Protein AF-A0A9X0Q1U8-F1 (afdb_monomer_lite)

Secondary structure (DSSP, 8-state):
-EESSSS-HHHHHHHHHHH-TTT--EEEE-SSTT--S-B--SS--TTSS--EEE-HHHHHHHHHHHHT---STTSPPTT--PPPS---

Foldseek 3Di:
DDECVVDPVLVLLVCCVVVHCVPGAYEYEDPDAPDAQWDFDPDADPSRHRYIYGRVNVVVVLLVVQCPDDDDPPDDDPSHDDDPPDPD

Radius of gyration: 17.37 Å; chains: 1; bounding box: 36×30×47 Å

Sequence (88 aa):
CWDTGGIDPTIVYERSKKHGLFRVIPIKGASVYGKPVASMPRKRNKNGVYLTEIGTDTAKEQIYNRFTLTPEGDEPLPGAVHFPNNPD

Structure (mmCIF, N/CA/C/O backbone):
data_AF-A0A9X0Q1U8-F1
#
_entry.id   AF-A0A9X0Q1U8-F1
#
loop_
_atom_site.group_PDB
_atom_site.id
_atom_site.type_symbol
_atom_site.label_atom_id
_atom_site.label_alt_id
_atom_site.label_comp_id
_atom_site.label_asym_id
_atom_site.label_entity_id
_atom_site.label_seq_id
_atom_site.pdbx_PDB_ins_code
_atom_site.Cartn_x
_atom_site.Cartn_y
_atom_site.Cartn_z
_atom_site.occupancy
_atom_site.B_iso_or_equiv
_atom_site.auth_seq_id
_atom_site.auth_comp_id
_atom_site.auth_asym_id
_atom_site.auth_atom_id
_atom_site.pdbx_PDB_model_num
ATOM 1 N N . CYS A 1 1 ? -6.081 -7.950 0.401 1.00 89.50 1 CYS A N 1
ATOM 2 C CA . CYS A 1 1 ? -6.114 -6.572 0.945 1.00 89.50 1 CYS A CA 1
ATOM 3 C C . CYS A 1 1 ? -7.123 -5.761 0.150 1.00 89.50 1 CYS A C 1
ATOM 5 O O . CYS A 1 1 ? -7.316 -6.067 -1.019 1.00 89.50 1 CYS A O 1
ATOM 7 N N . TRP A 1 2 ? -7.799 -4.800 0.777 1.00 94.56 2 TRP A N 1
ATOM 8 C CA . TRP A 1 2 ? -8.802 -3.949 0.129 1.00 94.56 2 TRP A CA 1
ATOM 9 C C . TRP A 1 2 ? -8.373 -2.490 0.276 1.00 94.56 2 TRP A C 1
ATOM 11 O O . TRP A 1 2 ? -8.047 -2.058 1.387 1.00 94.56 2 TRP A O 1
ATOM 21 N N . ASP A 1 3 ? -8.330 -1.767 -0.841 1.00 93.69 3 ASP A N 1
ATOM 22 C CA . ASP A 1 3 ? -7.924 -0.365 -0.857 1.00 93.69 3 ASP A CA 1
ATOM 23 C C . ASP A 1 3 ? -9.001 0.541 -0.263 1.00 93.69 3 ASP A C 1
ATOM 25 O O . ASP A 1 3 ? -10.191 0.341 -0.478 1.00 93.69 3 ASP A O 1
ATOM 29 N N . THR A 1 4 ? -8.559 1.529 0.509 1.00 93.81 4 THR A N 1
ATOM 30 C CA . THR A 1 4 ? -9.424 2.538 1.131 1.00 93.81 4 THR A CA 1
ATOM 31 C C . THR A 1 4 ? -9.495 3.832 0.326 1.00 93.81 4 THR A C 1
ATOM 33 O O . THR A 1 4 ? -10.307 4.688 0.651 1.00 93.81 4 THR A O 1
ATOM 36 N N . GLY A 1 5 ? -8.638 4.016 -0.684 1.00 86.31 5 GLY A N 1
ATOM 37 C CA . GLY A 1 5 ? -8.656 5.198 -1.546 1.00 86.31 5 GLY A CA 1
ATOM 38 C C . GLY A 1 5 ? -9.723 5.134 -2.641 1.00 86.31 5 GLY A C 1
ATOM 39 O O . GLY A 1 5 ? -10.329 6.154 -2.953 1.00 86.31 5 GLY A O 1
ATOM 40 N N . GLY A 1 6 ? -9.962 3.948 -3.210 1.00 82.31 6 GLY A N 1
ATOM 41 C CA . GLY A 1 6 ? -10.901 3.739 -4.321 1.00 82.31 6 GLY A CA 1
ATOM 42 C C . GLY A 1 6 ? -12.362 3.470 -3.932 1.00 82.31 6 GLY A C 1
ATOM 43 O O . GLY A 1 6 ? -13.234 3.503 -4.794 1.00 82.31 6 GLY A O 1
ATOM 44 N N . ILE A 1 7 ? -12.646 3.200 -2.658 1.00 86.75 7 ILE A N 1
ATOM 45 C CA . ILE A 1 7 ? -13.991 2.964 -2.104 1.00 86.75 7 ILE A CA 1
ATOM 46 C C . ILE A 1 7 ? -14.094 3.627 -0.730 1.00 86.75 7 ILE A C 1
ATOM 48 O O . ILE A 1 7 ? -13.066 3.927 -0.130 1.00 86.75 7 ILE A O 1
ATOM 52 N N . ASP A 1 8 ? -15.307 3.831 -0.203 1.00 92.19 8 ASP A N 1
ATOM 53 C CA . ASP A 1 8 ? -15.486 4.419 1.133 1.00 92.19 8 ASP A CA 1
ATOM 54 C C . ASP A 1 8 ? -14.651 3.648 2.186 1.00 92.19 8 ASP A C 1
ATOM 56 O O . ASP A 1 8 ? -14.902 2.455 2.422 1.00 92.19 8 ASP A O 1
ATOM 60 N N . PRO A 1 9 ? -13.674 4.307 2.849 1.00 94.25 9 PRO A N 1
ATOM 61 C CA . PRO A 1 9 ? -12.831 3.683 3.865 1.00 94.25 9 PRO A CA 1
ATOM 62 C C . PRO A 1 9 ? -13.631 2.988 4.969 1.00 94.25 9 PRO A C 1
ATOM 64 O O . PRO A 1 9 ? -13.197 1.966 5.503 1.00 94.25 9 PRO A O 1
ATOM 67 N N . THR A 1 10 ? -14.803 3.526 5.307 1.00 94.94 10 THR A N 1
ATOM 68 C CA . THR A 1 10 ? -15.682 3.022 6.365 1.00 94.94 10 THR A CA 1
ATOM 69 C C . THR A 1 10 ? -16.126 1.595 6.066 1.00 94.94 10 THR A C 1
ATOM 71 O O . THR A 1 10 ? -16.002 0.724 6.929 1.00 94.94 10 THR A O 1
ATOM 74 N N . ILE A 1 11 ? -16.518 1.320 4.817 1.00 95.06 11 ILE A N 1
ATOM 75 C CA . ILE A 1 11 ? -16.929 -0.016 4.366 1.00 95.06 11 ILE A CA 1
ATOM 76 C C . ILE A 1 11 ? -15.781 -1.008 4.557 1.00 95.06 11 ILE A C 1
ATOM 78 O O . ILE A 1 11 ? -15.968 -2.102 5.096 1.00 95.06 11 ILE A O 1
ATOM 82 N N . VAL A 1 12 ? -14.566 -0.630 4.157 1.00 95.50 12 VAL A N 1
ATOM 83 C CA . VAL A 1 12 ? -13.388 -1.497 4.289 1.00 95.50 12 VAL A CA 1
ATOM 84 C C . VAL A 1 12 ? -13.063 -1.762 5.756 1.00 95.50 12 VAL A C 1
ATOM 86 O O . VAL A 1 12 ? -12.765 -2.898 6.134 1.00 95.50 12 VAL A O 1
ATOM 89 N N . TYR A 1 13 ? -13.151 -0.738 6.606 1.00 95.56 13 TYR A N 1
ATOM 90 C CA . TYR A 1 13 ? -12.885 -0.874 8.034 1.00 95.56 13 TYR A CA 1
ATOM 91 C C . TYR A 1 13 ? -13.903 -1.776 8.729 1.00 95.56 13 TYR A C 1
ATOM 93 O O . TYR A 1 13 ? -13.526 -2.623 9.542 1.00 95.56 13 TYR A O 1
ATOM 101 N N . GLU A 1 14 ? -15.184 -1.644 8.399 1.00 95.75 14 GLU A N 1
ATOM 102 C CA . GLU A 1 14 ? -16.239 -2.521 8.905 1.00 95.75 14 GLU A CA 1
ATOM 103 C C . GLU A 1 14 ? -16.041 -3.968 8.457 1.00 95.75 14 GLU A C 1
ATOM 105 O O . GLU A 1 14 ? -16.127 -4.884 9.278 1.00 95.75 14 GLU A O 1
ATOM 110 N N . ARG A 1 15 ? -15.694 -4.190 7.184 1.00 95.38 15 ARG A N 1
ATOM 111 C CA . ARG A 1 15 ? -15.389 -5.528 6.657 1.00 95.38 15 ARG A CA 1
ATOM 112 C C . ARG A 1 15 ? -14.159 -6.134 7.326 1.00 95.38 15 ARG A C 1
ATOM 114 O O . ARG A 1 15 ? -14.197 -7.307 7.689 1.00 95.38 15 ARG A O 1
ATOM 121 N N . SER A 1 16 ? -13.115 -5.342 7.562 1.00 95.31 16 SER A N 1
ATOM 122 C CA . SER A 1 16 ? -11.922 -5.764 8.305 1.00 95.31 16 SER A CA 1
ATOM 123 C C . SER A 1 16 ? -12.249 -6.207 9.727 1.00 95.31 16 SER A C 1
ATOM 125 O O . SER A 1 16 ? -11.833 -7.285 10.150 1.00 95.31 16 SER A O 1
ATOM 127 N N . LYS A 1 17 ? -13.073 -5.438 10.445 1.00 95.44 17 LYS A N 1
ATOM 128 C CA . LYS A 1 17 ? -13.536 -5.812 11.789 1.00 95.44 17 LYS A CA 1
ATOM 129 C C . LYS A 1 17 ? -14.420 -7.061 11.772 1.00 95.44 17 LYS A C 1
ATOM 131 O O . LYS A 1 17 ? -14.243 -7.923 12.625 1.00 95.44 17 LYS A O 1
ATOM 136 N N . LYS A 1 18 ? -15.334 -7.179 10.803 1.00 96.25 18 LYS A N 1
ATOM 137 C CA . LYS A 1 18 ? -16.272 -8.309 10.692 1.00 96.25 18 LYS A CA 1
ATOM 138 C C . LYS A 1 18 ? -15.580 -9.624 10.332 1.00 96.25 18 LYS A C 1
ATOM 140 O O . LYS A 1 18 ? -15.935 -10.665 10.869 1.00 96.25 18 LYS A O 1
ATOM 145 N N . HIS A 1 19 ? -14.641 -9.590 9.388 1.00 94.56 19 HIS A N 1
ATOM 146 C CA . HIS A 1 19 ? -14.015 -10.792 8.828 1.00 94.56 19 HIS A CA 1
ATOM 147 C C . HIS A 1 19 ? -12.654 -11.125 9.450 1.00 94.56 19 HIS A C 1
ATOM 149 O O . HIS A 1 19 ? -12.165 -12.240 9.273 1.00 94.56 19 HIS A O 1
ATOM 155 N N . GLY A 1 20 ? -12.053 -10.184 10.177 1.00 89.31 20 GLY A N 1
ATOM 156 C CA . GLY A 1 20 ? -10.756 -10.346 10.818 1.00 89.31 20 GLY A CA 1
ATOM 157 C C . GLY A 1 20 ? -9.566 -10.024 9.909 1.00 89.31 20 GLY A C 1
ATOM 158 O O . GLY A 1 20 ? -9.669 -9.940 8.680 1.00 89.31 20 GLY A O 1
ATOM 159 N N . LEU A 1 21 ? -8.404 -9.865 10.553 1.00 84.88 21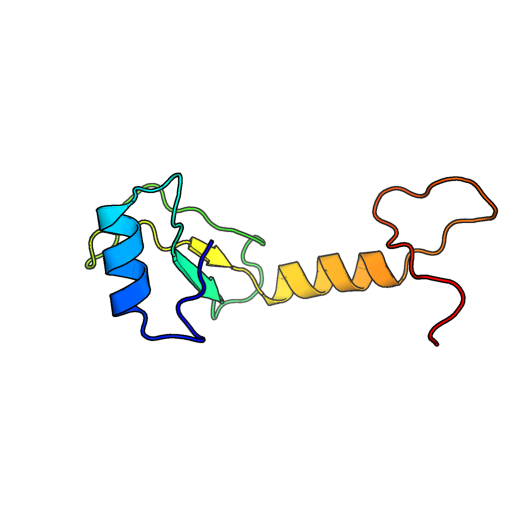 LEU A N 1
ATOM 160 C CA . LEU A 1 21 ? -7.150 -9.414 9.936 1.00 84.88 21 LEU A CA 1
ATOM 161 C C . LEU A 1 21 ? -6.684 -10.316 8.787 1.00 84.88 21 LEU A C 1
ATOM 163 O O . LEU A 1 21 ? -6.214 -9.816 7.773 1.00 84.88 21 LEU A O 1
ATOM 167 N N . PHE A 1 22 ? -6.846 -11.632 8.915 1.00 88.69 22 PHE A N 1
ATOM 168 C CA . PHE A 1 22 ? -6.379 -12.588 7.906 1.00 88.69 22 PHE A CA 1
ATOM 169 C C . PHE A 1 22 ? -7.246 -12.627 6.643 1.00 88.69 22 PHE A C 1
ATOM 171 O O . PHE A 1 22 ? -6.869 -13.269 5.667 1.00 88.69 22 PHE A O 1
ATOM 178 N N . ARG A 1 23 ? -8.401 -11.948 6.642 1.00 92.94 23 ARG A N 1
ATOM 179 C CA . ARG A 1 23 ? -9.341 -11.962 5.516 1.00 92.94 23 ARG A CA 1
ATOM 180 C C . ARG A 1 23 ? -9.453 -10.611 4.827 1.00 92.94 23 ARG A C 1
ATOM 182 O O . ARG A 1 23 ? -9.420 -10.552 3.601 1.00 92.94 23 ARG A O 1
ATOM 189 N N . VAL A 1 24 ? -9.560 -9.525 5.593 1.00 94.31 24 VAL A N 1
ATOM 190 C CA . VAL A 1 24 ? -9.654 -8.169 5.035 1.00 94.31 24 VAL A CA 1
ATOM 191 C C . VAL A 1 24 ? -8.641 -7.258 5.723 1.00 94.31 24 VAL A C 1
ATOM 193 O O . VAL A 1 24 ? -8.864 -6.767 6.831 1.00 94.31 24 VAL A O 1
ATOM 196 N N . ILE A 1 25 ? -7.528 -7.021 5.027 1.00 95.19 25 ILE A N 1
ATOM 197 C CA . ILE A 1 25 ? -6.495 -6.050 5.409 1.00 95.19 25 ILE A CA 1
ATOM 198 C C . ILE A 1 25 ? -6.797 -4.724 4.696 1.00 95.19 25 ILE A C 1
ATOM 200 O O . ILE A 1 25 ? -6.719 -4.703 3.461 1.00 95.19 25 ILE A O 1
ATOM 204 N N . PRO A 1 26 ? -7.135 -3.646 5.426 1.00 95.81 26 PRO A N 1
A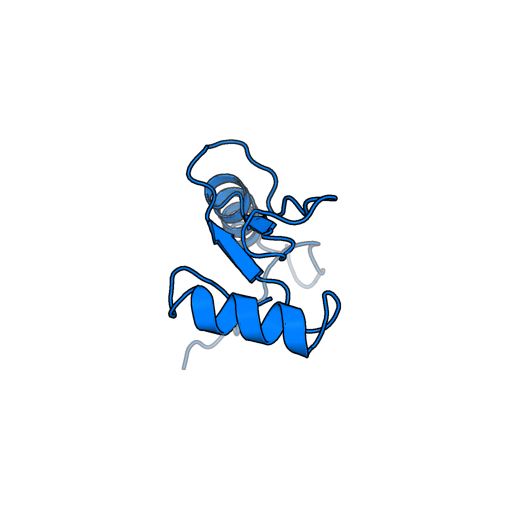TOM 205 C CA . PRO A 1 26 ? -7.296 -2.322 4.844 1.00 95.81 26 PRO A CA 1
ATOM 206 C C . PRO A 1 26 ? -5.928 -1.759 4.461 1.00 95.81 26 PRO A C 1
ATOM 208 O O . PRO A 1 26 ? -5.004 -1.772 5.282 1.00 95.81 26 PRO A O 1
ATOM 211 N N . ILE A 1 27 ? -5.806 -1.253 3.234 1.00 95.56 27 ILE A N 1
ATOM 212 C CA . ILE A 1 27 ? -4.578 -0.623 2.735 1.00 95.56 27 ILE A CA 1
ATOM 213 C C . ILE A 1 27 ? -4.822 0.824 2.311 1.00 95.56 27 ILE A C 1
ATOM 215 O O . ILE A 1 27 ? -5.936 1.202 1.941 1.00 95.56 27 ILE A O 1
ATOM 219 N N . LYS A 1 28 ? -3.767 1.634 2.382 1.00 94.38 28 LYS A N 1
ATOM 220 C CA . LYS A 1 28 ? -3.738 3.002 1.860 1.00 94.38 28 LYS A CA 1
ATOM 221 C C . LYS A 1 28 ? -2.342 3.319 1.332 1.00 94.38 28 LYS A C 1
ATOM 223 O O . LYS A 1 28 ? -1.353 2.913 1.938 1.00 94.38 28 LYS A O 1
ATOM 228 N N . GLY A 1 29 ? -2.252 4.083 0.247 1.00 93.31 29 GLY A N 1
ATOM 229 C CA . GLY A 1 29 ? -0.980 4.659 -0.191 1.00 93.31 29 GLY A CA 1
ATOM 230 C C . GLY A 1 29 ? -0.386 5.600 0.863 1.00 93.31 29 GLY A C 1
ATOM 231 O O . GLY A 1 29 ? -1.085 6.453 1.415 1.00 93.31 29 GLY A O 1
ATOM 232 N N . ALA A 1 30 ? 0.902 5.441 1.148 1.00 92.06 30 ALA A N 1
ATOM 233 C CA . ALA A 1 30 ? 1.658 6.364 1.978 1.00 92.06 30 ALA A CA 1
ATOM 234 C C . ALA A 1 30 ? 1.895 7.675 1.216 1.00 92.06 30 ALA A C 1
ATOM 236 O O . ALA A 1 30 ? 2.223 7.664 0.033 1.00 92.06 30 ALA A O 1
ATOM 237 N N . SER A 1 31 ? 1.770 8.808 1.905 1.00 85.19 31 SER A N 1
ATOM 238 C CA . SER A 1 31 ? 2.074 10.137 1.345 1.00 85.19 31 SER A CA 1
ATOM 239 C C . SER A 1 31 ? 3.542 10.543 1.531 1.00 85.19 31 SER A C 1
ATOM 241 O O . SER A 1 31 ? 3.881 11.709 1.363 1.00 85.19 31 SER A O 1
ATOM 243 N N . VAL A 1 32 ? 4.401 9.605 1.937 1.00 90.19 32 VAL A N 1
ATOM 244 C CA . VAL A 1 32 ? 5.806 9.841 2.284 1.00 90.19 32 VAL A CA 1
ATOM 245 C C . VAL A 1 32 ? 6.677 8.897 1.465 1.00 90.19 32 VAL A C 1
ATOM 247 O O . VAL A 1 32 ? 6.387 7.703 1.414 1.00 90.19 32 VAL A O 1
ATOM 250 N N . TYR A 1 33 ? 7.735 9.446 0.868 1.00 87.56 33 TYR A N 1
ATOM 251 C CA . TYR A 1 33 ? 8.742 8.699 0.113 1.00 87.56 33 TYR A CA 1
ATOM 252 C C . TYR A 1 33 ? 9.605 7.800 1.006 1.00 87.56 33 TYR A C 1
ATOM 254 O O . TYR A 1 33 ? 9.778 8.062 2.199 1.00 87.56 33 TYR A O 1
ATOM 262 N N . GLY A 1 34 ? 10.174 6.749 0.415 1.00 89.25 34 GLY A N 1
ATOM 263 C CA . GLY A 1 34 ? 11.105 5.829 1.072 1.00 89.25 34 GLY A CA 1
ATOM 264 C C . GLY A 1 34 ? 10.445 4.907 2.098 1.00 89.25 34 GLY A C 1
ATOM 265 O O . GLY A 1 34 ? 11.124 4.296 2.926 1.00 89.25 34 GLY A O 1
ATOM 266 N N . LYS A 1 35 ? 9.111 4.810 2.089 1.00 93.81 35 LYS A N 1
ATOM 267 C CA . LYS A 1 35 ? 8.384 3.839 2.910 1.00 93.81 35 LYS A CA 1
ATOM 268 C C . LYS A 1 35 ? 8.550 2.440 2.304 1.00 93.81 35 LYS A C 1
ATOM 270 O O . LYS A 1 35 ? 8.478 2.294 1.088 1.00 93.81 35 LYS A O 1
ATOM 275 N N . PRO A 1 36 ? 8.679 1.384 3.127 1.00 93.94 36 PRO A N 1
ATOM 276 C CA . PRO A 1 36 ? 8.635 0.013 2.626 1.00 93.94 36 PRO A CA 1
ATOM 277 C C . PRO A 1 36 ? 7.369 -0.249 1.799 1.00 93.94 36 PRO A C 1
ATOM 279 O O . PRO A 1 36 ? 6.320 0.342 2.069 1.00 93.94 36 PRO A O 1
ATOM 282 N N . VAL A 1 37 ? 7.438 -1.197 0.854 1.00 93.88 37 VAL A N 1
ATOM 283 C CA . VAL A 1 37 ? 6.300 -1.575 -0.011 1.00 93.88 37 VAL A CA 1
ATOM 284 C C . VAL A 1 37 ? 5.031 -1.843 0.802 1.00 93.88 37 VAL A C 1
ATOM 286 O O . VAL A 1 37 ? 3.956 -1.403 0.412 1.00 93.88 37 VAL A O 1
ATOM 289 N N . ALA A 1 38 ? 5.147 -2.498 1.960 1.00 94.69 38 ALA A N 1
ATOM 290 C CA . ALA A 1 38 ? 4.052 -2.635 2.911 1.00 94.69 38 ALA A CA 1
ATOM 291 C C . ALA A 1 38 ? 4.551 -2.468 4.350 1.00 94.69 38 ALA A C 1
ATOM 293 O O . ALA A 1 38 ? 5.470 -3.160 4.786 1.00 94.69 38 ALA A O 1
ATOM 294 N N . SER A 1 39 ? 3.902 -1.583 5.105 1.00 93.31 39 SER A N 1
ATOM 295 C CA . SER A 1 39 ? 4.146 -1.381 6.534 1.00 93.31 39 SER A CA 1
ATOM 296 C C . SER A 1 39 ? 2.935 -1.850 7.336 1.00 93.31 39 SER A C 1
ATOM 298 O O . SER A 1 39 ? 1.946 -1.126 7.477 1.00 93.31 39 SER A O 1
ATOM 300 N N . MET A 1 40 ? 2.988 -3.090 7.835 1.00 92.69 40 MET A N 1
ATOM 301 C CA . MET A 1 40 ? 1.908 -3.671 8.640 1.00 92.69 40 MET A CA 1
ATOM 302 C C . MET A 1 40 ? 2.011 -3.205 10.101 1.00 92.69 40 MET A C 1
ATOM 304 O O . MET A 1 40 ? 2.975 -3.551 10.792 1.00 92.69 40 MET A O 1
ATOM 308 N N . PRO A 1 41 ? 1.035 -2.437 10.618 1.00 93.62 41 PRO A N 1
ATOM 309 C CA . PRO A 1 41 ? 1.104 -1.930 11.981 1.00 93.62 41 PRO A CA 1
ATOM 310 C C . PRO A 1 41 ? 0.824 -3.034 13.006 1.00 93.62 41 PRO A C 1
ATOM 312 O O . PRO A 1 41 ? -0.019 -3.904 12.805 1.00 93.62 41 PRO A O 1
ATOM 315 N N . ARG A 1 42 ? 1.467 -2.943 14.176 1.00 93.50 42 ARG A N 1
ATOM 316 C CA . ARG A 1 42 ? 1.206 -3.843 15.320 1.00 93.50 42 ARG A CA 1
ATOM 317 C C . ARG A 1 42 ? 0.048 -3.388 16.209 1.00 93.50 42 ARG A C 1
ATOM 319 O O . ARG A 1 42 ? -0.416 -4.147 17.056 1.00 93.50 42 ARG A O 1
ATOM 326 N N . LYS A 1 43 ? -0.407 -2.143 16.051 1.00 94.38 43 LYS A N 1
ATOM 327 C CA . LYS A 1 43 ? -1.487 -1.535 16.838 1.00 94.38 43 LYS A CA 1
ATOM 328 C C . LYS A 1 43 ? -2.616 -1.087 15.920 1.00 94.38 43 LYS A C 1
ATOM 330 O O . LYS A 1 43 ? -2.376 -0.676 14.786 1.00 94.38 43 LYS A O 1
ATOM 335 N N . ARG A 1 44 ? -3.845 -1.163 16.429 1.00 94.44 44 ARG A N 1
ATOM 336 C CA . ARG A 1 44 ? -5.033 -0.663 15.733 1.00 94.44 44 ARG A CA 1
ATOM 337 C C . ARG A 1 44 ? -5.053 0.863 15.779 1.00 94.44 44 ARG A C 1
ATOM 339 O O . ARG A 1 44 ? -4.638 1.458 16.771 1.00 94.44 44 ARG A O 1
ATOM 346 N N . ASN A 1 45 ? -5.549 1.484 14.716 1.00 93.50 45 ASN A N 1
ATOM 347 C CA . ASN A 1 45 ? -5.802 2.923 14.684 1.00 93.50 45 ASN A CA 1
ATOM 348 C C . ASN A 1 45 ? -7.104 3.282 15.435 1.00 93.50 45 ASN A C 1
ATOM 350 O O . ASN A 1 45 ? -7.798 2.407 15.956 1.00 93.50 45 ASN A O 1
ATOM 354 N N . LYS A 1 46 ? -7.483 4.569 15.423 1.00 94.94 46 LYS A N 1
ATOM 355 C CA . LYS A 1 46 ? -8.735 5.069 16.029 1.00 94.94 46 LYS A CA 1
ATOM 356 C C . LYS A 1 46 ? -10.017 4.392 15.513 1.00 94.94 46 LYS A C 1
ATOM 358 O O . LYS A 1 46 ? -11.017 4.373 16.214 1.00 94.94 46 LYS A O 1
ATOM 363 N N . ASN A 1 47 ? -9.980 3.809 14.313 1.00 93.88 47 ASN A N 1
ATOM 364 C CA . ASN A 1 47 ? -11.111 3.106 13.700 1.00 93.88 47 ASN A CA 1
ATOM 365 C C . ASN A 1 47 ? -11.140 1.606 14.062 1.00 93.88 47 ASN A C 1
ATOM 367 O O . ASN A 1 47 ? -11.999 0.864 13.578 1.00 93.88 47 ASN A O 1
ATOM 371 N N . GLY A 1 48 ? -10.204 1.142 14.899 1.00 94.19 48 GLY A N 1
ATOM 372 C CA . GLY A 1 48 ? -10.134 -0.236 15.379 1.00 94.19 48 GLY A CA 1
ATOM 373 C C . GLY A 1 48 ? -9.544 -1.233 14.378 1.00 94.19 48 GLY A C 1
ATOM 374 O O . GLY A 1 48 ? -9.749 -2.436 14.550 1.00 94.19 48 GLY A O 1
ATOM 375 N N . VAL A 1 49 ? -8.814 -0.764 13.358 1.00 95.19 49 VAL A N 1
ATOM 376 C CA . VAL A 1 49 ? -8.227 -1.606 12.300 1.00 95.19 49 VAL A CA 1
ATOM 377 C C . VAL A 1 49 ? -6.711 -1.460 12.200 1.00 95.19 49 VAL A C 1
ATOM 379 O O . VAL A 1 49 ? -6.141 -0.436 12.582 1.00 95.19 49 VAL A O 1
ATOM 382 N N . TYR A 1 50 ? -6.059 -2.476 11.639 1.00 95.62 50 TYR A N 1
ATOM 383 C CA . TYR A 1 50 ? -4.638 -2.458 11.291 1.00 95.62 50 TYR A CA 1
ATOM 384 C C . TYR A 1 50 ? -4.459 -1.896 9.874 1.00 95.62 50 TYR A C 1
ATOM 386 O O . TYR A 1 50 ? -4.309 -2.646 8.911 1.00 95.62 50 TYR A O 1
ATOM 394 N N . LEU A 1 51 ? -4.547 -0.568 9.742 1.00 95.00 51 LEU A N 1
ATOM 395 C CA . LEU A 1 51 ? -4.385 0.109 8.452 1.00 95.00 51 LEU A CA 1
ATOM 396 C C . LEU A 1 51 ? -2.938 -0.008 7.968 1.00 95.00 51 LEU A C 1
ATOM 398 O O . L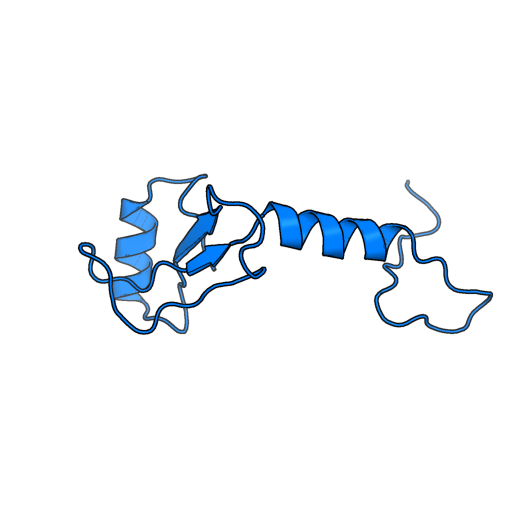EU A 1 51 ? -2.036 0.571 8.567 1.00 95.00 51 LEU A O 1
ATOM 402 N N . THR A 1 52 ? -2.738 -0.759 6.891 1.00 95.31 52 THR A N 1
ATOM 403 C CA . THR A 1 52 ? -1.415 -0.986 6.307 1.00 95.31 52 THR A CA 1
ATOM 404 C C . THR A 1 52 ? -1.110 0.105 5.286 1.00 95.31 52 THR A C 1
ATOM 406 O O . THR A 1 52 ? -1.869 0.309 4.338 1.00 95.31 52 THR A O 1
ATOM 409 N N . GLU A 1 53 ? -0.000 0.813 5.483 1.00 94.88 53 GLU A N 1
ATOM 410 C CA . GLU A 1 53 ? 0.479 1.810 4.524 1.00 94.88 53 GLU A CA 1
ATOM 411 C C . GLU A 1 53 ? 1.323 1.141 3.437 1.00 94.88 53 GLU A C 1
ATOM 413 O O . GLU A 1 53 ? 2.153 0.278 3.733 1.00 94.88 53 GLU A O 1
ATOM 418 N N . ILE A 1 54 ? 1.123 1.567 2.192 1.00 95.31 54 ILE A N 1
ATOM 419 C CA . ILE A 1 54 ? 1.862 1.099 1.020 1.00 95.31 54 ILE A CA 1
ATOM 420 C C . ILE A 1 54 ? 2.816 2.200 0.559 1.00 95.31 54 ILE A C 1
ATOM 422 O O . ILE A 1 54 ? 2.360 3.275 0.167 1.00 95.31 54 ILE A O 1
ATOM 426 N N . GLY A 1 55 ? 4.126 1.944 0.582 1.00 95.31 55 GLY A N 1
ATOM 427 C CA . GLY A 1 55 ? 5.133 2.826 -0.017 1.00 95.31 55 GLY A CA 1
ATOM 428 C C . GLY A 1 55 ? 5.036 2.794 -1.538 1.00 95.31 55 GLY A C 1
ATOM 429 O O . GLY A 1 55 ? 5.658 1.954 -2.185 1.00 95.31 55 GLY A O 1
ATOM 430 N N . THR A 1 56 ? 4.178 3.643 -2.111 1.00 93.31 56 THR A N 1
ATOM 431 C CA . THR A 1 56 ? 3.822 3.562 -3.539 1.00 93.31 56 THR A CA 1
ATOM 432 C C . THR A 1 56 ? 4.981 3.890 -4.474 1.00 93.31 56 THR A C 1
ATOM 434 O O . THR A 1 56 ? 5.063 3.316 -5.552 1.00 93.31 56 THR A O 1
ATOM 437 N N . ASP A 1 57 ? 5.879 4.779 -4.062 1.00 93.62 57 ASP A N 1
ATOM 438 C CA . ASP A 1 57 ? 7.115 5.138 -4.754 1.00 93.62 57 ASP A CA 1
ATOM 439 C C . ASP A 1 57 ? 8.066 3.939 -4.830 1.00 93.62 57 ASP A C 1
ATOM 441 O O . ASP A 1 57 ? 8.389 3.474 -5.921 1.00 93.62 57 ASP A O 1
ATOM 445 N N . THR A 1 58 ? 8.392 3.351 -3.677 1.00 94.25 58 THR A N 1
ATOM 446 C CA . THR A 1 58 ? 9.281 2.188 -3.582 1.00 94.25 58 THR A CA 1
ATOM 447 C C . THR A 1 58 ? 8.686 0.982 -4.313 1.00 94.25 58 THR A C 1
ATOM 449 O O . THR A 1 58 ? 9.395 0.240 -4.990 1.00 94.25 58 THR A O 1
ATOM 452 N N . ALA A 1 59 ? 7.365 0.788 -4.223 1.00 93.25 59 ALA A N 1
ATOM 453 C CA . ALA A 1 59 ? 6.675 -0.267 -4.957 1.00 93.25 59 ALA A CA 1
ATOM 454 C C . ALA A 1 59 ? 6.771 -0.065 -6.475 1.00 93.25 59 ALA A C 1
ATOM 456 O O . ALA A 1 59 ? 7.076 -1.016 -7.193 1.00 93.25 59 ALA A O 1
ATOM 457 N N . LYS A 1 60 ? 6.544 1.161 -6.965 1.00 92.25 60 LYS A N 1
ATOM 458 C CA . LYS A 1 60 ? 6.690 1.488 -8.388 1.00 92.25 60 LYS A CA 1
ATOM 459 C C . LYS A 1 60 ? 8.111 1.217 -8.857 1.00 92.25 60 LYS A C 1
ATOM 461 O O . LYS A 1 60 ? 8.268 0.493 -9.828 1.00 92.25 60 LYS A O 1
ATOM 466 N N . GLU A 1 61 ? 9.125 1.728 -8.165 1.00 92.88 61 GLU A N 1
ATOM 467 C CA . GLU A 1 61 ? 10.530 1.524 -8.541 1.00 92.88 61 GLU A CA 1
ATOM 468 C C . GLU A 1 61 ? 10.893 0.039 -8.648 1.00 92.88 61 GLU A C 1
ATOM 470 O O . GLU A 1 61 ? 11.456 -0.390 -9.655 1.00 92.88 61 GLU A O 1
ATOM 475 N N . GLN A 1 62 ? 10.505 -0.774 -7.658 1.00 90.88 62 GLN A N 1
ATOM 476 C CA . GLN A 1 62 ? 10.765 -2.215 -7.693 1.00 90.88 62 GLN A CA 1
ATOM 477 C C . GLN A 1 62 ? 10.051 -2.920 -8.851 1.00 90.88 62 GLN A C 1
ATOM 479 O O . GLN A 1 62 ? 10.628 -3.818 -9.462 1.00 90.88 62 GLN A O 1
ATOM 484 N N . ILE A 1 63 ? 8.805 -2.541 -9.150 1.00 91.88 63 ILE A N 1
ATOM 485 C CA . ILE A 1 63 ? 8.031 -3.133 -10.248 1.00 91.88 63 ILE A CA 1
ATOM 486 C C . ILE A 1 63 ? 8.596 -2.695 -11.605 1.00 91.88 63 ILE A C 1
ATOM 488 O O . ILE A 1 63 ? 8.806 -3.540 -12.471 1.00 91.88 63 ILE A O 1
ATOM 492 N N . TYR A 1 64 ? 8.901 -1.408 -11.786 1.00 91.62 64 TYR A N 1
ATOM 493 C CA . TYR A 1 64 ? 9.482 -0.892 -13.027 1.00 91.62 64 TYR A CA 1
ATOM 494 C C . TYR A 1 64 ? 10.836 -1.534 -13.329 1.00 91.62 64 TYR A C 1
ATOM 496 O O . TYR A 1 64 ? 11.058 -1.952 -14.461 1.00 91.62 64 TYR A O 1
ATOM 504 N N . ASN A 1 65 ? 11.697 -1.701 -12.321 1.00 91.75 65 ASN A N 1
ATOM 505 C CA . ASN A 1 65 ? 12.977 -2.388 -12.496 1.00 91.75 65 ASN A CA 1
ATOM 506 C C . ASN A 1 65 ? 12.802 -3.854 -12.937 1.00 91.75 65 ASN A C 1
ATOM 508 O O . ASN A 1 65 ? 13.613 -4.386 -13.685 1.00 91.75 65 ASN A O 1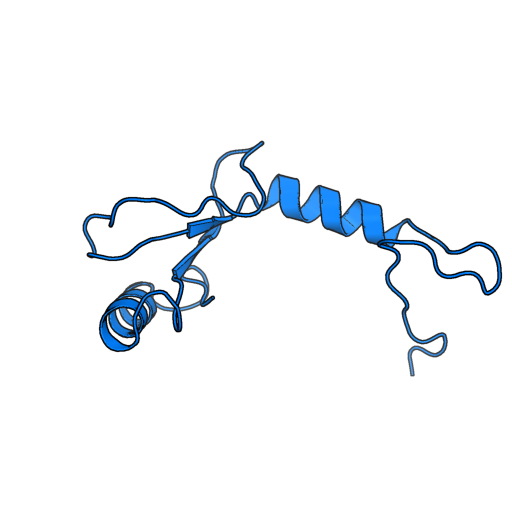
ATOM 512 N N . ARG A 1 66 ? 11.723 -4.524 -12.513 1.00 91.06 66 ARG A N 1
ATOM 513 C CA . ARG A 1 66 ? 11.414 -5.887 -12.974 1.00 91.06 66 ARG A CA 1
ATOM 514 C C . ARG A 1 66 ? 10.953 -5.929 -14.425 1.00 91.06 66 ARG A C 1
ATOM 516 O O . ARG A 1 66 ? 11.277 -6.879 -15.124 1.00 91.06 66 ARG A O 1
ATOM 523 N N . PHE A 1 67 ? 10.236 -4.909 -14.890 1.00 89.44 67 PHE A N 1
ATOM 524 C CA . PHE A 1 67 ? 9.809 -4.826 -16.290 1.00 89.44 67 PHE A CA 1
ATOM 525 C C . PHE A 1 67 ? 10.957 -4.564 -17.265 1.00 89.44 67 PHE A C 1
ATOM 527 O O . PHE A 1 67 ? 10.818 -4.866 -18.444 1.00 89.44 67 PHE A O 1
ATOM 534 N N . THR A 1 68 ? 12.089 -4.038 -16.796 1.00 88.56 68 THR A N 1
ATOM 535 C CA . THR A 1 68 ? 13.289 -3.885 -17.632 1.00 88.56 68 THR A CA 1
ATOM 536 C C . THR A 1 68 ? 14.116 -5.167 -17.745 1.00 88.56 68 THR A C 1
ATOM 538 O O . THR A 1 68 ? 15.034 -5.224 -18.560 1.00 88.56 68 THR A O 1
ATOM 541 N N . LEU A 1 69 ? 13.822 -6.197 -16.943 1.00 89.44 69 LEU A N 1
ATOM 542 C CA . LEU A 1 69 ? 14.530 -7.474 -17.001 1.00 89.44 69 LEU A CA 1
ATOM 543 C C . LEU A 1 69 ? 14.090 -8.258 -18.240 1.00 89.44 69 LEU A C 1
ATOM 545 O O . LEU A 1 69 ? 12.920 -8.609 -18.372 1.00 89.44 69 LEU A O 1
ATOM 549 N N . THR A 1 70 ? 15.045 -8.565 -19.116 1.00 85.19 70 THR A N 1
ATOM 550 C CA . THR A 1 70 ? 14.834 -9.429 -20.282 1.00 85.19 70 THR A CA 1
ATOM 551 C C . THR A 1 70 ? 15.660 -10.700 -20.085 1.00 85.19 70 THR A C 1
ATOM 553 O O . THR A 1 70 ? 16.871 -10.580 -19.897 1.00 85.19 70 THR A O 1
ATOM 556 N N . PRO A 1 71 ? 15.044 -11.895 -20.058 1.00 83.56 71 PRO A N 1
ATOM 557 C CA . PRO A 1 71 ? 15.794 -13.143 -19.986 1.00 83.56 71 PRO A CA 1
ATOM 558 C C . PRO A 1 71 ? 16.670 -13.314 -21.235 1.00 83.56 71 PRO A C 1
ATOM 560 O O . PRO A 1 71 ? 16.264 -12.975 -22.347 1.00 83.56 71 PRO A O 1
ATOM 563 N N . GLU A 1 72 ? 17.887 -13.821 -21.046 1.00 82.19 72 GLU A N 1
ATOM 564 C CA . GLU A 1 72 ? 18.789 -14.153 -22.148 1.00 82.19 72 GLU A CA 1
ATOM 565 C C . GLU A 1 72 ? 18.481 -15.574 -22.638 1.00 82.19 72 GLU A C 1
ATOM 567 O O . GLU A 1 72 ? 18.756 -16.557 -21.951 1.00 82.19 72 GLU A O 1
ATOM 572 N N . GLY A 1 73 ? 17.898 -15.686 -23.833 1.00 80.31 73 GLY A N 1
ATOM 573 C CA . GLY A 1 73 ? 17.496 -16.976 -24.399 1.00 80.31 73 GLY A CA 1
ATOM 574 C C . GLY A 1 73 ? 16.274 -17.577 -23.695 1.00 80.31 73 GLY A C 1
ATOM 575 O O . GLY A 1 73 ? 15.331 -16.858 -23.373 1.00 80.31 73 GLY A O 1
ATOM 576 N N . ASP A 1 74 ? 16.296 -18.894 -23.479 1.00 80.44 74 ASP A N 1
ATOM 577 C CA . ASP A 1 74 ? 15.187 -19.656 -22.878 1.00 80.44 74 ASP A CA 1
ATOM 578 C C . ASP A 1 74 ? 15.322 -19.841 -21.354 1.00 80.44 74 ASP A C 1
ATOM 580 O O . ASP A 1 74 ? 14.461 -20.452 -20.714 1.00 80.44 74 ASP A O 1
ATOM 584 N N . GLU A 1 75 ? 16.395 -19.326 -20.749 1.00 85.62 75 GLU A N 1
ATOM 585 C CA . GLU A 1 75 ? 16.644 -19.499 -19.320 1.00 85.62 75 GLU A CA 1
ATOM 586 C C . GLU A 1 75 ? 15.761 -18.560 -18.476 1.00 85.62 75 GLU A C 1
ATOM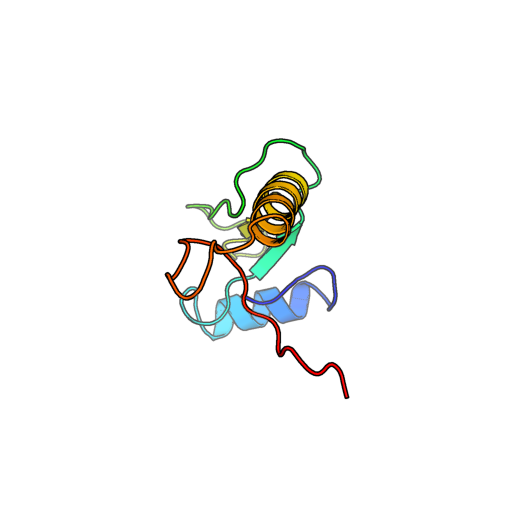 588 O O . GLU A 1 75 ? 15.685 -17.353 -18.737 1.00 85.62 75 GLU A O 1
ATOM 593 N N . PRO A 1 76 ? 15.094 -19.070 -17.424 1.00 83.25 76 PRO A N 1
ATOM 594 C CA . PRO A 1 76 ? 14.247 -18.246 -16.574 1.00 83.25 76 PRO A CA 1
ATOM 595 C C . PRO A 1 76 ? 15.085 -17.262 -15.745 1.00 83.25 76 PRO A C 1
ATOM 597 O O . PRO A 1 76 ? 15.944 -17.657 -14.955 1.00 83.25 76 PRO A O 1
ATOM 600 N N . LEU A 1 77 ? 14.775 -15.967 -15.850 1.00 88.62 77 LEU A N 1
ATOM 601 C CA . LEU A 1 77 ? 15.414 -14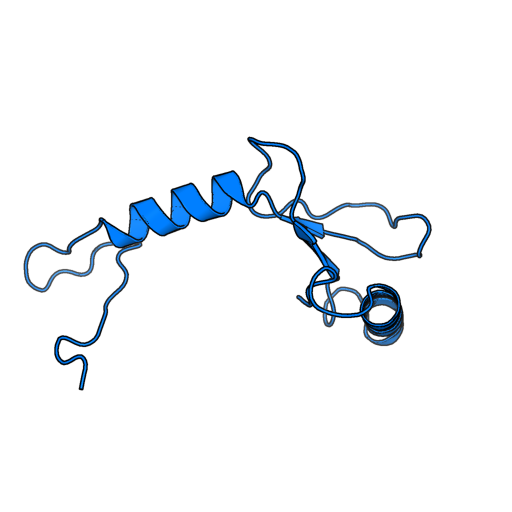.908 -15.064 1.00 88.62 77 LEU A CA 1
ATOM 602 C C . LEU A 1 77 ? 14.561 -14.551 -13.828 1.00 88.62 77 LEU A C 1
ATOM 604 O O . LEU A 1 77 ? 13.415 -14.111 -13.978 1.00 88.62 77 LEU A O 1
ATOM 608 N N . PRO A 1 78 ? 15.083 -14.682 -12.590 1.00 89.12 78 PRO A N 1
ATOM 609 C CA . PRO A 1 78 ? 14.330 -14.334 -11.390 1.00 89.12 78 PRO A CA 1
ATOM 610 C C . PRO A 1 78 ? 13.827 -12.888 -11.396 1.00 89.12 78 PRO A C 1
ATOM 612 O O . PRO A 1 78 ? 14.592 -11.936 -11.527 1.00 89.12 78 PRO A O 1
ATOM 615 N N . GLY A 1 79 ? 12.520 -12.724 -11.196 1.00 86.56 79 GLY A N 1
ATOM 616 C CA . GLY A 1 79 ? 11.877 -11.412 -11.140 1.00 86.56 79 GLY A CA 1
ATOM 617 C C . GLY A 1 79 ? 11.530 -10.804 -12.499 1.00 86.56 79 GLY A C 1
ATOM 618 O O . GLY A 1 79 ? 10.846 -9.782 -12.498 1.00 86.56 79 GLY A O 1
ATOM 619 N N . ALA A 1 80 ? 11.930 -11.421 -13.617 1.00 89.38 80 ALA A N 1
ATOM 620 C CA . ALA A 1 80 ? 11.446 -11.039 -14.939 1.00 89.38 80 ALA A CA 1
ATOM 621 C C . ALA A 1 80 ? 9.951 -11.355 -15.077 1.00 89.38 80 ALA A C 1
ATOM 623 O O . ALA A 1 80 ? 9.438 -12.325 -14.512 1.00 89.38 80 ALA A O 1
ATOM 624 N N . VAL A 1 81 ? 9.239 -10.510 -15.821 1.00 86.69 81 VAL A N 1
ATOM 625 C CA . VAL A 1 81 ? 7.809 -10.679 -16.091 1.00 86.69 81 VAL A CA 1
ATOM 626 C C . VAL A 1 81 ? 7.649 -11.136 -17.532 1.00 86.69 81 VAL A C 1
ATOM 628 O O . VAL A 1 81 ? 8.040 -10.426 -18.452 1.00 86.69 81 VAL A O 1
ATOM 631 N N . HIS A 1 82 ? 7.085 -12.328 -17.726 1.00 83.12 82 HIS A N 1
ATOM 632 C CA . HIS A 1 82 ? 6.848 -12.879 -19.057 1.00 83.12 82 HIS A CA 1
ATOM 633 C C . HIS A 1 82 ? 5.506 -12.372 -19.582 1.00 83.12 82 HIS A C 1
ATOM 635 O O . HIS A 1 82 ? 4.459 -12.630 -18.984 1.00 83.12 82 HIS A O 1
ATOM 641 N N . PHE A 1 83 ? 5.546 -11.665 -20.706 1.00 80.81 83 PHE A N 1
ATOM 642 C CA . PHE A 1 83 ? 4.357 -11.279 -21.453 1.00 80.81 83 PHE A CA 1
ATOM 643 C C . PHE A 1 83 ? 4.177 -12.216 -22.654 1.00 80.81 83 PHE A C 1
ATOM 645 O O . PHE A 1 83 ? 5.167 -12.744 -23.162 1.00 80.81 83 PHE A O 1
ATOM 652 N N . PRO A 1 84 ? 2.937 -12.459 -23.112 1.00 82.25 84 PRO A N 1
ATOM 653 C CA . PRO A 1 84 ? 2.708 -13.175 -24.358 1.00 82.25 84 PRO A CA 1
ATOM 654 C C . PRO A 1 84 ? 3.431 -12.474 -25.512 1.00 82.25 84 PRO A C 1
ATOM 656 O O . PRO A 1 84 ? 3.357 -11.254 -25.641 1.00 82.25 84 PRO A O 1
ATOM 659 N N . ASN A 1 85 ? 4.079 -13.249 -26.382 1.00 75.38 85 ASN A N 1
ATOM 660 C CA . ASN A 1 85 ? 4.747 -12.712 -27.573 1.00 75.38 85 ASN A CA 1
ATOM 661 C C . ASN A 1 85 ? 3.761 -12.169 -28.621 1.00 75.38 85 ASN A C 1
ATOM 663 O O . ASN A 1 85 ? 4.192 -11.530 -29.576 1.00 75.38 85 ASN A O 1
ATOM 667 N N . ASN A 1 86 ? 2.460 -12.427 -28.454 1.00 79.75 86 ASN A N 1
ATOM 668 C CA . ASN A 1 86 ? 1.412 -11.964 -29.351 1.00 79.75 86 ASN A CA 1
ATOM 669 C C . ASN A 1 86 ? 0.394 -11.123 -28.557 1.00 79.75 86 ASN A C 1
ATOM 671 O O . ASN A 1 86 ? -0.295 -11.685 -27.706 1.00 79.75 86 ASN A O 1
ATOM 675 N N . PRO A 1 87 ? 0.330 -9.799 -28.777 1.00 65.88 87 PRO A N 1
ATOM 676 C CA . PRO A 1 87 ? -0.555 -8.894 -28.041 1.00 65.88 87 PRO A CA 1
ATOM 677 C C . PRO A 1 87 ? -2.001 -8.835 -28.578 1.00 65.88 87 PRO A C 1
ATOM 679 O O . PRO A 1 87 ? -2.759 -7.979 -28.122 1.00 65.88 87 PRO A O 1
ATOM 682 N N . ASP A 1 88 ? -2.362 -9.709 -29.524 1.00 63.31 88 ASP A N 1
ATOM 683 C CA . ASP A 1 88 ? -3.717 -9.844 -30.090 1.00 63.31 88 ASP A CA 1
ATOM 684 C C . ASP A 1 88 ? -4.665 -10.667 -29.198 1.00 63.31 88 ASP A C 1
ATOM 686 O O . ASP A 1 88 ? -4.235 -11.729 -28.685 1.00 63.31 88 ASP A O 1
#

pLDDT: mean 90.37, std 6.16, range [63.31, 96.25]